Protein AF-N8XR69-F1 (afdb_monomer_lite)

Sequence (60 aa):
MSKLYEAVKPIGRFVPGDFVAGLSDSEILEHLGKGNIKEHVPEPVETAKKPTKTEAKVDG

Foldseek 3Di:
DDWWKAFCDDDPPHHHRGIDPDDDPVVVVVCVVVVRIDTPDPPPPPDDDDDDPDDDDDDD

pLDDT: mean 76.0, std 18.71, range [44.28, 93.81]

Radius of gyration: 16.56 Å; chains: 1; bounding box: 27×26×52 Å

Structure (mmCIF, N/CA/C/O backbone):
data_AF-N8XR69-F1
#
_entry.id   AF-N8XR69-F1
#
loop_
_atom_site.group_PDB
_atom_site.id
_atom_site.type_symbol
_atom_site.label_atom_id
_atom_site.label_alt_id
_atom_site.label_comp_id
_atom_site.label_asym_id
_atom_site.label_entity_id
_atom_site.label_seq_id
_atom_site.pdbx_PDB_ins_code
_atom_site.Cartn_x
_atom_site.Cartn_y
_atom_site.Cartn_z
_atom_site.occupancy
_atom_site.B_iso_or_equiv
_atom_site.auth_seq_id
_atom_site.auth_comp_id
_atom_site.auth_asym_id
_atom_site.auth_atom_id
_atom_site.pdbx_PDB_model_num
ATOM 1 N N . MET A 1 1 ? -0.394 16.877 2.211 1.00 53.41 1 MET A N 1
ATOM 2 C CA . MET A 1 1 ? 0.745 16.040 1.783 1.00 53.41 1 MET A CA 1
ATOM 3 C C . MET A 1 1 ? 0.165 14.775 1.188 1.00 53.41 1 MET A C 1
ATOM 5 O O . MET A 1 1 ? -0.546 14.076 1.898 1.00 53.41 1 MET A O 1
ATOM 9 N N . SER A 1 2 ? 0.372 14.529 -0.103 1.00 60.75 2 SER A N 1
ATOM 10 C CA . SER A 1 2 ? -0.101 13.301 -0.744 1.00 60.75 2 SER A CA 1
ATOM 11 C C . SER A 1 2 ? 0.836 12.172 -0.335 1.00 60.75 2 SER A C 1
ATOM 13 O O . SER A 1 2 ? 1.965 12.108 -0.816 1.00 60.75 2 SER A O 1
ATOM 15 N N . LYS A 1 3 ? 0.407 11.344 0.619 1.00 75.06 3 LYS A N 1
ATOM 16 C CA . LYS A 1 3 ? 1.148 10.142 0.999 1.00 75.06 3 LYS A CA 1
ATOM 17 C C . LYS A 1 3 ? 1.050 9.146 -0.148 1.00 75.06 3 LYS A C 1
ATOM 19 O O . LYS A 1 3 ? -0.051 8.840 -0.601 1.00 75.06 3 LYS A O 1
ATOM 24 N N . LEU A 1 4 ? 2.196 8.697 -0.638 1.00 85.62 4 LEU A N 1
ATOM 25 C CA . LEU A 1 4 ? 2.269 7.633 -1.626 1.00 85.62 4 LEU A CA 1
ATOM 26 C C . LEU A 1 4 ? 2.454 6.311 -0.887 1.00 85.62 4 LEU A C 1
ATOM 28 O O . LEU A 1 4 ? 3.048 6.271 0.188 1.00 85.62 4 LEU A O 1
ATOM 32 N N . TYR A 1 5 ? 1.947 5.232 -1.466 1.00 90.00 5 TYR A N 1
ATOM 33 C CA . TYR A 1 5 ? 2.120 3.890 -0.929 1.00 90.00 5 TYR A CA 1
ATOM 34 C C . TYR A 1 5 ? 2.691 3.000 -2.021 1.00 90.00 5 TYR A C 1
ATOM 36 O O . TYR A 1 5 ? 2.303 3.108 -3.181 1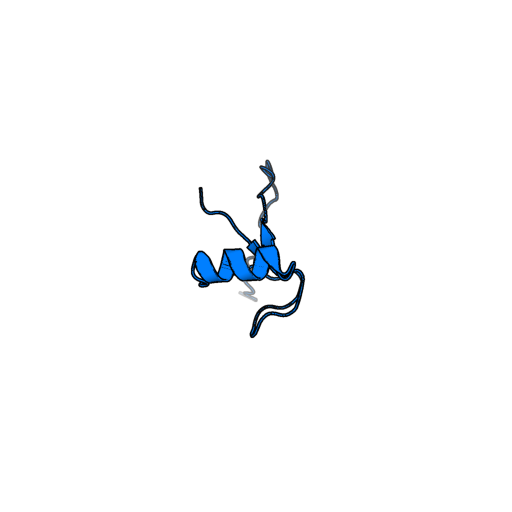.00 90.00 5 TYR A O 1
ATOM 44 N N . GLU A 1 6 ? 3.618 2.128 -1.652 1.00 92.06 6 GLU A N 1
ATOM 45 C CA . GLU A 1 6 ? 4.257 1.183 -2.563 1.00 92.06 6 GLU A CA 1
ATOM 46 C C . GLU A 1 6 ? 3.841 -0.236 -2.186 1.00 92.06 6 GLU A C 1
ATOM 48 O O . GLU A 1 6 ? 3.849 -0.612 -1.009 1.00 92.06 6 GLU A O 1
ATOM 53 N N . ALA A 1 7 ? 3.470 -1.032 -3.181 1.00 93.81 7 ALA A N 1
ATOM 54 C CA . ALA A 1 7 ? 3.137 -2.431 -3.006 1.00 93.81 7 ALA A CA 1
ATOM 55 C C . ALA A 1 7 ? 4.398 -3.226 -2.661 1.00 93.81 7 ALA A C 1
ATOM 57 O O . ALA A 1 7 ? 5.385 -3.220 -3.383 1.00 93.81 7 ALA A O 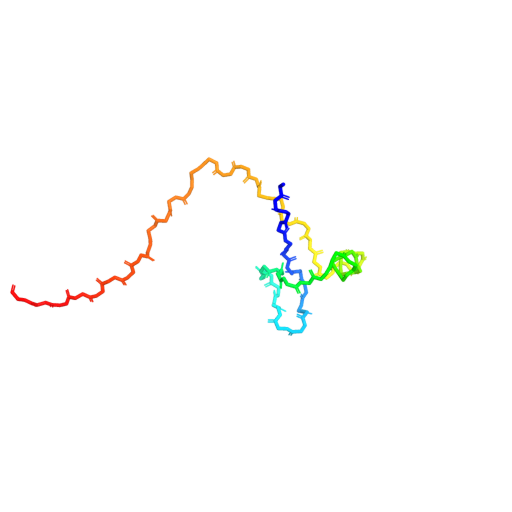1
ATOM 58 N N . VAL A 1 8 ? 4.367 -3.950 -1.550 1.00 93.38 8 VAL A N 1
ATOM 59 C CA . VAL A 1 8 ? 5.409 -4.912 -1.159 1.00 93.38 8 VAL A CA 1
ATOM 60 C C . VAL A 1 8 ? 5.066 -6.305 -1.687 1.00 93.38 8 VAL A C 1
ATOM 62 O O . VAL A 1 8 ? 5.945 -7.121 -1.956 1.00 93.38 8 VAL A O 1
ATOM 65 N N . LYS A 1 9 ? 3.772 -6.578 -1.859 1.00 91.94 9 LYS A N 1
ATOM 66 C CA . LYS A 1 9 ? 3.221 -7.832 -2.376 1.00 91.94 9 LYS A CA 1
ATOM 67 C C . LYS A 1 9 ? 2.276 -7.544 -3.543 1.00 91.94 9 LYS A C 1
ATOM 69 O O . LYS A 1 9 ? 1.786 -6.423 -3.649 1.00 91.94 9 LYS A O 1
ATOM 74 N N . PRO A 1 10 ? 1.992 -8.532 -4.407 1.00 91.44 10 PRO A N 1
ATOM 75 C CA . PRO A 1 10 ? 0.992 -8.357 -5.450 1.00 91.44 10 PRO A CA 1
ATOM 76 C C . PRO A 1 10 ? -0.399 -8.124 -4.837 1.00 91.44 10 PRO A C 1
ATOM 78 O O . PRO A 1 10 ? -0.860 -8.917 -4.014 1.00 91.44 10 PRO A O 1
ATOM 81 N N . ILE A 1 11 ? -1.067 -7.039 -5.236 1.00 88.12 11 ILE A N 1
ATOM 82 C CA . ILE A 1 11 ? -2.417 -6.664 -4.788 1.00 88.12 11 ILE A CA 1
ATOM 83 C C . ILE A 1 11 ? -3.270 -6.387 -6.020 1.00 88.12 11 ILE A C 1
ATOM 85 O O . ILE A 1 11 ? -3.199 -5.311 -6.612 1.00 88.12 11 ILE A O 1
ATOM 89 N N . GLY A 1 12 ? -4.091 -7.357 -6.419 1.00 87.44 12 GLY A N 1
ATOM 90 C CA . GLY A 1 12 ? -4.919 -7.236 -7.619 1.00 87.44 12 GLY A CA 1
ATOM 91 C C . GLY A 1 12 ? -4.065 -6.953 -8.859 1.00 87.44 12 GLY A C 1
ATOM 92 O O . GLY A 1 12 ? -3.381 -7.845 -9.350 1.00 87.44 12 GLY A O 1
ATOM 93 N N . ARG A 1 13 ? -4.105 -5.706 -9.348 1.00 88.25 13 ARG A N 1
ATOM 94 C CA . ARG A 1 13 ? -3.314 -5.235 -10.499 1.00 88.25 13 ARG A CA 1
ATOM 95 C C . ARG A 1 13 ? -1.922 -4.699 -10.147 1.00 88.25 13 ARG A C 1
ATOM 97 O O . ARG A 1 13 ? -1.115 -4.513 -11.049 1.00 88.25 13 ARG A O 1
ATOM 104 N N . PHE A 1 14 ? -1.663 -4.405 -8.876 1.00 92.12 14 PHE A N 1
ATOM 105 C CA . PHE A 1 14 ? -0.392 -3.851 -8.420 1.00 92.12 14 PHE A CA 1
ATOM 106 C C . PHE A 1 14 ? 0.601 -4.984 -8.173 1.00 92.12 14 PHE A C 1
ATOM 108 O O . PHE A 1 14 ? 0.251 -5.995 -7.560 1.00 92.12 14 PHE A O 1
ATOM 115 N N . VAL A 1 15 ? 1.836 -4.814 -8.631 1.00 93.00 15 VAL A N 1
ATOM 116 C CA . VAL A 1 15 ? 2.942 -5.756 -8.408 1.00 93.00 15 VAL A CA 1
ATOM 117 C C . VAL A 1 15 ? 3.893 -5.213 -7.334 1.00 93.00 15 VAL A C 1
ATOM 119 O O . VAL A 1 15 ? 3.866 -4.017 -7.057 1.00 93.00 15 VAL A O 1
ATOM 122 N N . PRO A 1 16 ? 4.738 -6.050 -6.705 1.00 91.69 16 PRO A N 1
ATOM 123 C CA . PRO A 1 16 ? 5.756 -5.568 -5.774 1.00 91.69 16 PRO A CA 1
ATOM 124 C C . PRO A 1 16 ? 6.647 -4.487 -6.408 1.00 91.69 16 PRO A C 1
ATOM 126 O O . PRO A 1 16 ? 7.180 -4.693 -7.497 1.00 91.69 16 PRO A O 1
ATOM 129 N N . GL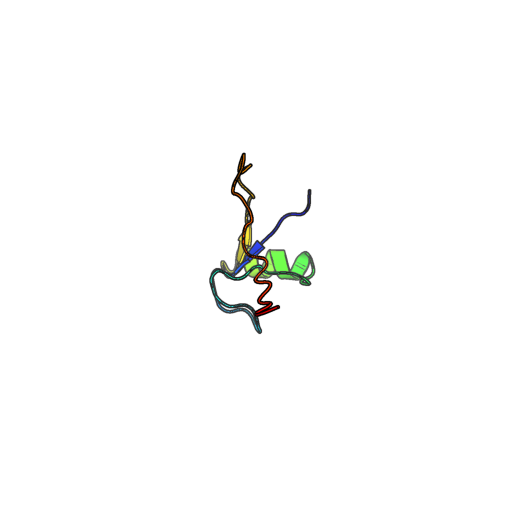Y A 1 17 ? 6.816 -3.358 -5.722 1.00 88.06 17 GLY A N 1
ATOM 130 C CA . GLY A 1 17 ? 7.523 -2.164 -6.192 1.00 88.06 17 GL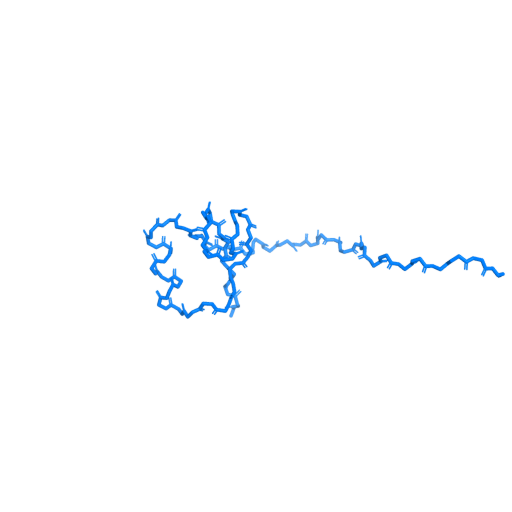Y A CA 1
ATOM 131 C C . GLY A 1 17 ? 6.644 -1.153 -6.936 1.00 88.06 17 GLY A C 1
ATOM 132 O O . GLY A 1 17 ? 7.126 -0.073 -7.265 1.00 88.06 17 GLY A O 1
ATOM 133 N N . ASP A 1 18 ? 5.373 -1.470 -7.197 1.00 91.19 18 ASP A N 1
ATOM 134 C CA . ASP A 1 18 ? 4.451 -0.570 -7.891 1.00 91.19 18 ASP A CA 1
ATOM 135 C C . ASP A 1 18 ? 3.762 0.407 -6.926 1.00 91.19 18 ASP A C 1
ATOM 137 O O . ASP A 1 18 ? 3.527 0.096 -5.753 1.00 91.19 18 ASP A O 1
ATOM 141 N N . PHE A 1 19 ? 3.409 1.596 -7.417 1.00 89.31 19 PHE A N 1
ATOM 142 C CA . PHE A 1 19 ? 2.722 2.602 -6.609 1.00 89.31 19 PHE A CA 1
ATOM 143 C C . PHE A 1 19 ? 1.226 2.315 -6.522 1.00 89.31 19 PHE A C 1
ATOM 145 O O . PHE A 1 19 ? 0.497 2.316 -7.515 1.00 89.31 19 PHE A O 1
ATOM 152 N N . VAL A 1 20 ? 0.747 2.141 -5.297 1.00 88.44 20 VAL A N 1
ATOM 153 C CA . VAL A 1 20 ? -0.659 1.889 -5.012 1.00 88.44 20 VAL A CA 1
ATOM 154 C C . VAL A 1 20 ? -1.411 3.213 -4.984 1.00 88.44 20 VAL A C 1
ATOM 156 O O . VAL A 1 20 ? -1.152 4.086 -4.156 1.00 88.44 20 VAL A O 1
ATOM 159 N N . ALA A 1 21 ? -2.360 3.351 -5.906 1.00 86.31 21 ALA A N 1
ATOM 160 C CA . ALA A 1 21 ? -3.199 4.533 -6.059 1.00 86.31 21 ALA A CA 1
ATOM 161 C C . ALA A 1 21 ? -4.655 4.147 -6.355 1.00 86.31 21 ALA A C 1
ATOM 163 O O . ALA A 1 21 ? -4.929 3.132 -7.001 1.00 86.31 21 ALA A O 1
ATOM 164 N N . GLY A 1 22 ? -5.597 4.983 -5.910 1.00 86.69 22 GLY A N 1
ATOM 165 C CA . GLY A 1 22 ? -7.034 4.755 -6.104 1.00 86.69 22 GLY A CA 1
ATOM 166 C C . GLY A 1 22 ? -7.662 3.752 -5.131 1.00 86.69 22 GLY A C 1
ATOM 167 O O . GLY A 1 22 ? -8.786 3.328 -5.374 1.00 86.69 22 GLY A O 1
ATOM 168 N N . LEU A 1 23 ? -6.950 3.383 -4.061 1.00 85.06 23 LEU A N 1
ATOM 169 C CA . LEU A 1 23 ? -7.529 2.697 -2.906 1.00 85.06 23 LEU A CA 1
ATOM 170 C C . LEU A 1 23 ? -8.060 3.720 -1.903 1.00 85.06 23 LEU A C 1
ATOM 172 O O . LEU A 1 23 ? -7.501 4.813 -1.771 1.00 85.06 23 LEU A O 1
ATOM 176 N N . SER A 1 24 ? -9.113 3.349 -1.182 1.00 90.06 24 SER A N 1
ATOM 177 C CA . SER A 1 24 ? -9.632 4.161 -0.077 1.00 90.06 24 SER A CA 1
ATOM 178 C C . SER A 1 24 ? -8.718 4.063 1.145 1.00 90.06 24 SER A C 1
ATOM 180 O O . SER A 1 24 ? -8.030 3.058 1.329 1.00 90.06 24 SER A O 1
ATOM 182 N N . ASP A 1 25 ? -8.751 5.052 2.039 1.00 88.38 25 ASP A N 1
ATOM 183 C CA . ASP A 1 25 ? -7.920 5.059 3.253 1.00 88.38 25 ASP A CA 1
ATOM 184 C C . ASP A 1 25 ? -8.084 3.789 4.105 1.00 88.38 25 ASP A C 1
ATOM 186 O O . ASP A 1 25 ? -7.107 3.278 4.650 1.00 88.38 25 ASP A O 1
ATOM 190 N N . SER A 1 26 ? -9.298 3.230 4.174 1.00 91.50 26 SER A N 1
ATOM 191 C CA . SER A 1 26 ? -9.562 1.962 4.869 1.00 91.50 26 SER A CA 1
ATOM 192 C C . SER A 1 26 ? -8.828 0.777 4.238 1.00 91.50 26 SER A C 1
ATOM 194 O O . SER A 1 26 ? -8.228 -0.021 4.955 1.00 91.50 26 SER A O 1
ATOM 196 N N . GLU A 1 27 ? -8.823 0.683 2.906 1.00 90.75 27 GLU A N 1
ATOM 197 C CA . GLU A 1 27 ? -8.118 -0.379 2.180 1.00 90.75 27 GLU A CA 1
ATOM 198 C C . GLU A 1 27 ? -6.605 -0.233 2.345 1.00 90.75 27 GLU A C 1
ATOM 200 O O . GLU A 1 27 ? -5.898 -1.212 2.585 1.00 90.75 27 GLU A O 1
ATOM 205 N N . ILE A 1 28 ? -6.108 1.004 2.273 1.00 90.19 28 ILE A N 1
ATOM 206 C CA . ILE A 1 28 ? -4.704 1.322 2.524 1.00 90.19 28 ILE A CA 1
ATOM 207 C C . ILE A 1 28 ? -4.310 0.836 3.922 1.00 90.19 28 ILE A C 1
ATOM 209 O O . ILE A 1 28 ? -3.333 0.102 4.051 1.00 90.19 28 ILE A O 1
ATOM 213 N N . LEU A 1 29 ? -5.083 1.170 4.960 1.00 91.44 29 LEU A N 1
ATOM 214 C CA . LEU A 1 29 ? -4.786 0.757 6.334 1.00 91.44 29 LEU A CA 1
ATOM 215 C C . LEU A 1 29 ? -4.775 -0.769 6.492 1.00 91.44 29 LEU A C 1
ATOM 217 O O . LEU A 1 29 ? -3.881 -1.323 7.134 1.00 91.44 29 LEU A O 1
ATOM 221 N N . GLU A 1 30 ? -5.738 -1.458 5.877 1.00 92.56 30 GLU A N 1
ATOM 222 C CA . GLU A 1 30 ? -5.792 -2.919 5.884 1.00 92.56 30 GLU A CA 1
ATOM 223 C C . GLU A 1 30 ? -4.571 -3.546 5.208 1.00 92.56 30 GLU A C 1
ATOM 225 O O . GLU A 1 30 ? -3.960 -4.473 5.749 1.00 92.56 30 GLU A O 1
ATOM 230 N N . HIS A 1 31 ? -4.203 -3.066 4.020 1.00 91.81 31 HIS A N 1
ATOM 231 C CA . HIS A 1 31 ? -3.051 -3.588 3.292 1.00 91.81 31 HIS A CA 1
ATOM 232 C C . HIS A 1 31 ? -1.736 -3.256 3.996 1.00 91.81 31 HIS A C 1
ATOM 234 O O . HIS A 1 31 ? -0.818 -4.077 3.961 1.00 91.81 31 HIS A O 1
ATOM 240 N N . LEU A 1 32 ? -1.651 -2.108 4.665 1.00 91.12 32 LEU A N 1
ATOM 241 C CA . LEU A 1 32 ? -0.485 -1.698 5.438 1.00 91.12 32 LEU A CA 1
ATOM 242 C C . LEU A 1 32 ? -0.324 -2.575 6.687 1.00 91.12 32 LEU A C 1
ATOM 244 O O . LEU A 1 32 ? 0.756 -3.109 6.924 1.00 91.12 32 LEU A O 1
ATOM 248 N N . GLY A 1 33 ? -1.416 -2.848 7.411 1.00 91.88 33 GLY A N 1
ATOM 249 C CA . GLY A 1 33 ? -1.418 -3.770 8.554 1.00 91.88 33 GLY A CA 1
ATOM 250 C C . GLY A 1 33 ? -1.094 -5.220 8.177 1.00 91.88 33 GLY A C 1
ATOM 251 O O . GLY A 1 33 ? -0.448 -5.935 8.939 1.00 91.88 33 GLY A O 1
ATOM 252 N N . LYS A 1 34 ? -1.479 -5.654 6.971 1.00 91.94 34 LYS A N 1
ATOM 253 C CA . LYS A 1 34 ? -1.128 -6.977 6.417 1.00 91.94 34 LYS A CA 1
ATOM 254 C C . LYS A 1 34 ? 0.303 -7.038 5.852 1.00 91.94 34 LYS A C 1
ATOM 256 O O . LYS A 1 34 ? 0.748 -8.112 5.443 1.00 91.94 34 LYS A O 1
ATOM 261 N N . GLY A 1 35 ? 1.015 -5.908 5.785 1.00 91.31 35 GLY A N 1
ATOM 262 C CA . GLY A 1 35 ? 2.342 -5.809 5.165 1.00 91.31 35 GLY A CA 1
ATOM 263 C C . GLY A 1 35 ? 2.329 -6.036 3.649 1.00 91.31 35 GLY A C 1
ATOM 264 O O . GLY A 1 35 ? 3.313 -6.503 3.078 1.00 91.31 35 GLY A O 1
ATOM 265 N N . ASN A 1 36 ? 1.196 -5.771 2.997 1.00 93.62 36 ASN A N 1
ATOM 266 C CA . ASN A 1 36 ? 1.054 -5.842 1.544 1.00 93.62 36 ASN A CA 1
ATOM 267 C C . ASN A 1 36 ? 1.536 -4.554 0.862 1.00 93.62 36 ASN A C 1
ATOM 269 O O . ASN A 1 36 ? 2.006 -4.621 -0.270 1.00 93.62 36 ASN A O 1
ATOM 273 N N . ILE A 1 37 ? 1.438 -3.409 1.544 1.00 93.62 37 ILE A N 1
ATOM 274 C CA . ILE A 1 37 ? 1.963 -2.108 1.104 1.00 93.62 37 ILE A CA 1
ATOM 275 C C . ILE A 1 37 ? 2.804 -1.469 2.211 1.00 93.62 37 ILE A C 1
ATOM 277 O O . ILE A 1 37 ? 2.668 -1.823 3.382 1.00 93.62 37 ILE A O 1
ATOM 281 N N . LYS A 1 38 ? 3.629 -0.491 1.843 1.00 91.75 38 LYS A N 1
ATOM 282 C CA . LYS A 1 38 ? 4.377 0.383 2.757 1.00 91.75 38 LYS A CA 1
ATOM 283 C C . LYS A 1 38 ? 4.142 1.847 2.388 1.00 91.75 38 LYS A C 1
ATOM 285 O O . LYS A 1 38 ? 3.951 2.153 1.212 1.00 91.75 38 LYS A O 1
ATOM 290 N N . GLU A 1 39 ? 4.162 2.746 3.375 1.00 88.50 39 GLU A N 1
ATOM 291 C CA . GLU A 1 39 ? 4.213 4.188 3.101 1.00 88.50 39 GLU A CA 1
ATOM 292 C C . GLU A 1 39 ? 5.492 4.483 2.317 1.00 88.50 39 GLU A C 1
ATOM 294 O O . GLU A 1 39 ? 6.604 4.286 2.807 1.00 88.50 39 GLU A O 1
ATOM 299 N N . HIS A 1 40 ? 5.322 4.944 1.082 1.00 82.88 40 HIS A N 1
ATOM 300 C CA . HIS A 1 40 ? 6.398 5.544 0.325 1.00 82.88 40 HIS A CA 1
ATOM 301 C C . HIS A 1 40 ? 6.523 6.973 0.839 1.00 82.88 40 HIS A C 1
ATOM 303 O O . HIS A 1 40 ? 5.816 7.884 0.403 1.00 82.88 40 HIS A O 1
ATOM 309 N N . VAL A 1 41 ? 7.387 7.146 1.833 1.00 70.12 41 VAL A N 1
ATOM 310 C CA . VAL A 1 41 ? 7.842 8.469 2.238 1.00 70.12 41 VAL A CA 1
ATOM 311 C C . VAL A 1 41 ? 8.706 8.954 1.081 1.00 70.12 41 VAL A C 1
ATOM 313 O O . VAL A 1 41 ? 9.758 8.354 0.857 1.00 70.12 41 VAL A O 1
ATOM 316 N N . PRO A 1 42 ? 8.288 9.977 0.309 1.00 61.31 42 PRO A N 1
ATOM 317 C CA . PRO A 1 42 ? 9.232 10.625 -0.569 1.00 61.31 42 PRO A CA 1
ATOM 318 C C . PRO A 1 42 ? 10.269 11.229 0.369 1.00 61.31 42 PRO A C 1
ATOM 320 O O . PRO A 1 42 ? 10.015 12.242 1.025 1.00 61.31 42 PRO A O 1
ATOM 323 N N . GLU A 1 43 ? 11.423 10.579 0.488 1.00 53.09 43 GLU A N 1
ATOM 324 C CA . GLU A 1 43 ? 12.604 11.297 0.926 1.00 53.09 43 GLU A CA 1
ATOM 325 C C . GLU A 1 43 ? 12.663 12.533 0.026 1.00 53.09 43 GLU A C 1
ATOM 327 O O . GLU A 1 43 ? 12.414 12.401 -1.182 1.00 53.09 43 GLU A O 1
ATOM 332 N N . PRO A 1 44 ? 12.845 13.741 0.581 1.00 48.94 44 PRO A N 1
ATOM 333 C CA . PRO A 1 44 ? 12.992 14.931 -0.230 1.00 48.94 44 PRO A CA 1
ATOM 334 C C . PRO A 1 44 ? 14.233 14.722 -1.092 1.00 48.94 44 PRO A C 1
ATOM 336 O O . PRO A 1 44 ? 15.352 15.027 -0.696 1.00 48.94 44 PRO A O 1
ATOM 339 N N . VAL A 1 45 ? 14.034 14.143 -2.273 1.00 50.34 45 VAL A N 1
ATOM 340 C CA . VAL A 1 45 ? 15.032 14.082 -3.317 1.00 50.34 45 VAL A CA 1
ATOM 341 C C . VAL A 1 45 ? 15.142 15.510 -3.811 1.00 50.34 45 VAL A C 1
ATOM 343 O O . VAL A 1 45 ? 14.450 15.951 -4.730 1.00 50.34 45 VAL A O 1
ATOM 346 N N . GLU A 1 46 ? 16.015 16.271 -3.156 1.00 49.09 46 GLU A N 1
ATOM 347 C CA . GLU A 1 46 ? 16.767 17.287 -3.863 1.00 49.09 46 GLU A CA 1
ATOM 348 C C . GLU A 1 46 ? 17.302 16.617 -5.133 1.00 49.09 46 GLU A C 1
ATOM 350 O O . GLU A 1 46 ? 18.234 15.822 -5.115 1.00 49.09 46 GLU A O 1
ATOM 355 N N . THR A 1 47 ? 16.654 16.916 -6.257 1.00 54.28 47 THR A N 1
ATOM 356 C CA . THR A 1 47 ? 17.143 16.694 -7.619 1.00 54.28 47 THR A CA 1
ATOM 357 C C . THR A 1 47 ? 17.418 15.241 -8.045 1.00 54.28 47 THR A C 1
ATOM 359 O O . THR A 1 47 ? 18.509 14.709 -7.890 1.00 54.28 47 THR A O 1
ATOM 362 N N . ALA A 1 48 ? 16.492 14.648 -8.803 1.00 46.62 48 ALA A N 1
ATOM 363 C CA . ALA A 1 48 ? 16.852 13.626 -9.788 1.00 46.62 48 ALA A CA 1
ATOM 364 C C . ALA A 1 48 ? 16.096 13.872 -11.098 1.00 46.62 48 ALA A C 1
ATOM 366 O O . ALA A 1 48 ? 14.927 13.539 -11.273 1.00 46.62 48 ALA A O 1
ATOM 367 N N . LYS A 1 49 ? 16.812 14.556 -11.993 1.00 48.25 49 LYS A N 1
ATOM 368 C CA . LYS A 1 49 ? 16.550 14.802 -13.413 1.00 48.25 49 LYS A CA 1
ATOM 369 C C . LYS A 1 49 ? 15.596 13.782 -14.060 1.00 48.25 49 LYS A C 1
ATOM 371 O O . LYS A 1 49 ? 15.965 12.633 -14.276 1.00 48.25 49 LYS A O 1
ATOM 376 N N . LYS A 1 50 ? 14.446 14.261 -14.547 1.00 47.78 50 LYS A N 1
ATOM 377 C CA . LYS A 1 50 ? 13.875 13.733 -15.795 1.00 47.78 50 LYS A CA 1
ATOM 378 C C . LYS A 1 50 ? 14.855 14.087 -16.919 1.00 47.78 50 LYS A C 1
ATOM 380 O O . LYS A 1 50 ? 15.092 15.269 -17.159 1.00 47.78 50 LYS A O 1
ATOM 385 N N . PRO A 1 51 ? 15.371 13.092 -17.644 1.00 55.22 51 PRO A N 1
ATOM 386 C CA . PRO A 1 51 ? 15.167 13.160 -19.076 1.00 55.22 51 PRO A CA 1
ATOM 387 C C . PRO A 1 51 ? 14.773 11.778 -19.574 1.00 55.22 51 PRO A C 1
ATOM 389 O O . PRO A 1 51 ? 15.530 10.827 -19.454 1.00 55.22 51 PRO A O 1
ATOM 392 N N . THR A 1 52 ? 13.576 11.669 -20.129 1.00 44.28 52 THR A N 1
ATOM 393 C CA . THR A 1 52 ? 13.285 10.814 -21.286 1.00 44.28 52 THR A CA 1
ATOM 394 C C . THR A 1 52 ? 11.869 11.173 -21.697 1.00 44.28 52 THR A C 1
ATOM 396 O O . THR A 1 52 ? 10.884 10.579 -21.269 1.00 44.28 52 THR A O 1
ATOM 399 N N . LYS A 1 53 ? 11.765 12.240 -22.488 1.00 45.09 53 LYS A N 1
ATOM 400 C CA . LYS A 1 53 ? 10.773 12.258 -23.550 1.00 45.09 53 LYS A CA 1
ATOM 401 C C . LYS A 1 53 ? 11.538 11.799 -24.782 1.00 45.09 53 LYS A C 1
ATOM 403 O O . LYS A 1 53 ? 12.337 12.548 -25.333 1.00 45.09 53 LYS A O 1
ATOM 408 N N . THR A 1 54 ? 11.357 10.534 -25.131 1.00 52.09 54 THR A N 1
ATOM 409 C CA . THR A 1 54 ? 11.651 10.032 -26.466 1.00 52.09 54 THR A CA 1
ATOM 410 C C . THR A 1 54 ? 10.798 10.841 -27.438 1.00 52.09 54 THR A C 1
ATOM 412 O O . THR A 1 54 ? 9.586 10.657 -27.490 1.00 52.09 54 THR A O 1
ATOM 415 N N . GLU A 1 55 ? 11.404 11.757 -28.185 1.00 49.53 55 GLU A N 1
ATOM 416 C CA . GLU A 1 55 ? 10.857 12.213 -29.460 1.00 49.53 55 GLU A CA 1
ATOM 417 C C . GLU A 1 55 ? 11.838 11.794 -30.547 1.00 49.53 55 GLU A C 1
ATOM 419 O O . GLU A 1 55 ? 12.838 12.447 -30.825 1.00 49.53 55 GLU A O 1
ATOM 424 N N . ALA A 1 56 ? 11.539 10.638 -31.133 1.00 54.53 56 ALA A N 1
ATOM 425 C CA . ALA A 1 56 ? 11.981 10.308 -32.468 1.00 54.53 56 ALA A CA 1
ATOM 426 C C . ALA A 1 56 ? 11.319 11.292 -33.440 1.00 54.53 56 ALA A C 1
ATOM 428 O O . ALA A 1 56 ? 10.097 11.266 -33.579 1.00 54.53 56 ALA A O 1
ATOM 429 N N . LYS A 1 57 ? 12.110 12.110 -34.137 1.00 52.12 57 LYS A N 1
ATOM 430 C CA . LYS A 1 57 ? 11.850 12.438 -35.542 1.00 52.12 57 LYS A CA 1
ATOM 431 C C . LYS A 1 57 ? 13.168 12.437 -36.304 1.00 52.12 57 LYS A C 1
ATOM 433 O O . LYS A 1 57 ? 14.125 13.114 -35.951 1.00 52.12 57 LYS A O 1
ATOM 438 N N . VAL A 1 58 ? 13.164 11.558 -37.290 1.00 57.91 58 VAL A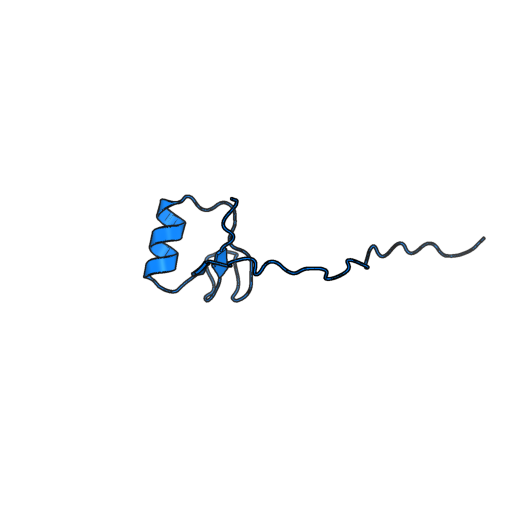 N 1
ATOM 439 C CA . VAL A 1 58 ? 14.138 11.355 -38.348 1.00 57.91 58 VAL A CA 1
ATOM 440 C C . VAL A 1 58 ? 13.991 12.483 -39.385 1.00 57.91 58 VAL A C 1
ATOM 442 O O . VAL A 1 58 ? 12.883 12.990 -39.544 1.00 57.91 58 VAL A O 1
ATOM 445 N N . ASP A 1 59 ? 15.096 12.791 -40.065 1.00 47.56 59 ASP A N 1
ATOM 446 C CA . ASP A 1 59 ? 15.226 13.254 -41.462 1.00 47.56 59 ASP A CA 1
ATOM 447 C C . ASP A 1 59 ? 14.569 14.570 -41.939 1.00 47.56 59 ASP A C 1
ATOM 449 O O . ASP A 1 59 ? 13.365 14.789 -41.787 1.00 47.56 59 ASP A O 1
ATOM 453 N N . GLY A 1 60 ? 15.381 15.401 -42.611 1.00 45.69 60 GLY A N 1
ATOM 454 C CA . GLY A 1 60 ? 14.969 16.577 -43.387 1.00 45.69 60 GLY A CA 1
ATOM 455 C C . GLY A 1 60 ? 16.063 17.623 -43.537 1.00 45.69 60 GLY A C 1
ATOM 456 O O . GLY A 1 60 ? 16.088 18.535 -42.683 1.00 45.69 60 GLY A O 1
#

Organism: NCBI:txid70347

Secondary structure (DSSP, 8-state):
---EEEESS-BTTBPTTPEE-S--HHHHHHHHHTTSEEEE-----S-------------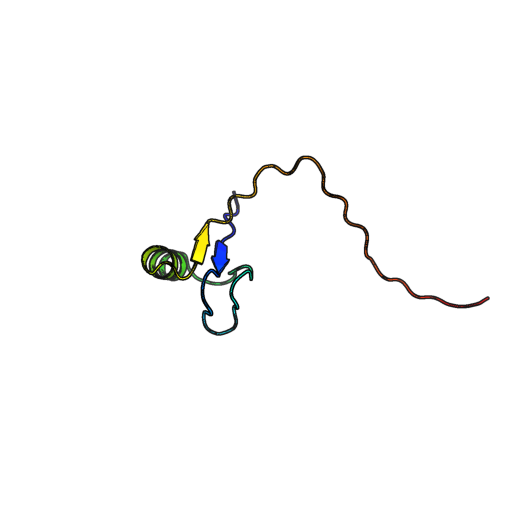-